Protein AF-A0A085FLG5-F1 (afdb_monomer_lite)

Radius of gyration: 28.68 Å; chains: 1; bounding box: 52×84×54 Å

Secondary structure (DSSP, 8-state):
-------SSSSGGGSSSTTS-------------------------------------------TTGGG--HHHHHHHHHHHHHHS-HHHHHHHHHHHHHHHHHHHHHTT--HHHHHHHHHHHHHHHHHHHT--

pLDDT: mean 70.66, std 22.53, range [34.88, 98.25]

Structure (mmCIF, N/CA/C/O backbone):
data_AF-A0A085FLG5-F1
#
_entry.id   AF-A0A085FLG5-F1
#
loop_
_atom_site.group_PDB
_atom_site.id
_atom_site.type_symbol
_atom_site.label_atom_id
_atom_site.label_alt_id
_atom_site.label_comp_id
_atom_site.label_asym_id
_atom_site.label_entity_id
_atom_site.label_seq_id
_atom_site.pdbx_PDB_ins_code
_atom_site.Cartn_x
_atom_site.Cartn_y
_atom_site.Cartn_z
_atom_site.occupancy
_atom_site.B_iso_or_equiv
_atom_site.auth_seq_id
_atom_site.auth_comp_id
_atom_site.auth_asym_id
_atom_site.auth_atom_id
_atom_site.pdbx_PDB_model_num
ATOM 1 N N . MET A 1 1 ? 24.036 34.279 -21.828 1.00 49.00 1 MET A N 1
ATOM 2 C CA . MET A 1 1 ? 24.300 32.876 -22.219 1.00 49.00 1 MET A CA 1
ATOM 3 C C . MET A 1 1 ? 24.014 31.973 -21.032 1.00 49.00 1 MET A C 1
ATOM 5 O O . MET A 1 1 ? 24.551 32.270 -19.976 1.00 49.00 1 MET A O 1
ATOM 9 N N . ASN A 1 2 ? 23.177 30.938 -21.204 1.00 41.34 2 ASN A N 1
ATOM 10 C CA . ASN A 1 2 ? 23.383 29.558 -20.712 1.00 41.34 2 ASN A CA 1
ATOM 11 C C . ASN A 1 2 ? 22.127 28.703 -20.984 1.00 41.34 2 ASN A C 1
ATOM 13 O O . ASN A 1 2 ? 21.374 28.349 -20.084 1.00 41.34 2 ASN A O 1
ATOM 17 N N . SER A 1 3 ? 21.912 28.374 -22.260 1.00 53.78 3 SER A N 1
ATOM 18 C CA . SER A 1 3 ? 20.824 27.516 -22.752 1.00 53.78 3 SER A CA 1
ATOM 19 C C . SER A 1 3 ? 21.281 26.053 -22.832 1.00 53.78 3 SER A C 1
ATOM 21 O O . SER A 1 3 ? 21.589 25.560 -23.914 1.00 53.78 3 SER A O 1
ATOM 23 N N . LYS A 1 4 ? 21.405 25.361 -21.693 1.00 59.84 4 LYS A N 1
ATOM 24 C CA . LYS A 1 4 ? 21.926 23.978 -21.648 1.00 59.84 4 LYS A CA 1
ATOM 25 C C . LYS A 1 4 ? 21.171 23.060 -20.676 1.00 59.84 4 LYS A C 1
ATOM 27 O O . LYS A 1 4 ? 21.812 22.392 -19.884 1.00 59.84 4 LYS A O 1
ATOM 32 N N . ILE A 1 5 ? 19.834 23.009 -20.709 1.00 62.09 5 ILE A N 1
ATOM 33 C CA . ILE A 1 5 ? 19.061 21.944 -20.017 1.00 62.09 5 ILE A CA 1
ATOM 34 C C . ILE A 1 5 ? 17.776 21.587 -20.800 1.00 62.09 5 ILE A C 1
ATOM 36 O O . ILE A 1 5 ? 16.692 21.484 -20.242 1.00 62.09 5 ILE A O 1
ATOM 40 N N . LEU A 1 6 ? 17.870 21.432 -22.124 1.00 56.66 6 LEU A N 1
ATOM 41 C CA . LEU A 1 6 ? 16.741 21.025 -22.983 1.00 56.66 6 LEU A CA 1
ATOM 42 C C . LEU A 1 6 ? 17.070 19.746 -23.765 1.00 56.66 6 LEU A C 1
ATOM 44 O O . LEU A 1 6 ? 16.974 19.723 -24.988 1.00 56.66 6 LEU A O 1
ATOM 48 N N . LEU A 1 7 ? 17.530 18.688 -23.085 1.00 57.38 7 LEU A N 1
ATOM 49 C CA . LEU A 1 7 ? 17.765 17.401 -23.756 1.00 57.38 7 LEU A CA 1
ATOM 50 C C . LEU A 1 7 ? 17.848 16.208 -22.779 1.00 57.38 7 LEU A C 1
ATOM 52 O O . LEU A 1 7 ? 18.939 15.730 -22.482 1.00 57.38 7 LEU A O 1
ATOM 56 N N . PRO A 1 8 ? 16.703 15.724 -22.255 1.00 53.06 8 PRO A N 1
ATOM 57 C CA . PRO A 1 8 ? 16.567 14.269 -22.109 1.00 53.06 8 PRO A CA 1
ATOM 58 C C . PRO A 1 8 ? 15.155 13.729 -22.426 1.00 53.06 8 PRO A C 1
ATOM 60 O O . PRO A 1 8 ? 14.829 12.610 -22.055 1.00 53.06 8 PRO A O 1
ATOM 63 N N . MET A 1 9 ? 14.301 14.494 -23.115 1.00 56.69 9 MET A N 1
ATOM 64 C CA . MET A 1 9 ? 12.899 14.119 -23.404 1.00 56.69 9 MET A CA 1
ATOM 65 C C . MET A 1 9 ? 12.661 13.621 -24.844 1.00 56.69 9 MET A C 1
ATOM 67 O O . MET A 1 9 ? 11.546 13.685 -25.345 1.00 56.69 9 ME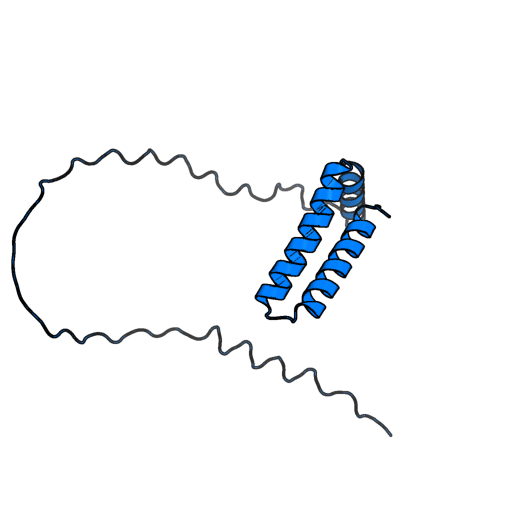T A O 1
ATOM 71 N N . ALA A 1 10 ? 13.701 13.129 -25.529 1.00 56.28 10 ALA A N 1
ATOM 72 C CA . ALA A 1 10 ? 13.593 12.619 -26.907 1.00 56.28 10 ALA A CA 1
ATOM 73 C C . ALA A 1 10 ? 14.055 11.157 -27.089 1.00 56.28 10 ALA A C 1
ATOM 75 O O . ALA A 1 10 ? 13.860 10.587 -28.157 1.00 56.28 10 ALA A O 1
ATOM 76 N N . ALA A 1 11 ? 14.650 10.525 -26.069 1.00 54.59 11 ALA A N 1
ATOM 77 C CA . ALA A 1 11 ? 15.229 9.180 -26.202 1.00 54.59 11 ALA A CA 1
ATOM 78 C C . ALA A 1 11 ? 14.291 8.032 -25.770 1.00 54.59 11 ALA A C 1
ATOM 80 O O . ALA A 1 11 ? 14.573 6.873 -26.058 1.00 54.59 11 ALA A O 1
ATOM 81 N N . LEU A 1 12 ? 13.163 8.328 -25.116 1.00 56.31 12 LEU A N 1
ATOM 82 C CA . LEU A 1 12 ? 12.217 7.309 -24.630 1.00 56.31 12 LEU A CA 1
ATOM 83 C C . LEU A 1 12 ? 11.237 6.799 -25.704 1.00 56.31 12 LEU A C 1
ATOM 85 O O . LEU A 1 12 ? 10.562 5.797 -25.493 1.00 56.31 12 LEU A O 1
ATOM 89 N N . SER A 1 13 ? 11.179 7.434 -26.876 1.00 57.44 13 SER A N 1
ATOM 90 C CA . SER A 1 13 ? 10.184 7.130 -27.916 1.00 57.44 13 SER A CA 1
ATOM 91 C C . SER A 1 13 ? 10.528 5.926 -28.805 1.00 57.44 13 SER A C 1
ATOM 93 O O . SER A 1 13 ? 9.659 5.458 -29.534 1.00 57.44 13 SER A O 1
ATOM 95 N N . MET A 1 14 ? 11.764 5.408 -28.773 1.00 54.97 14 MET A N 1
ATOM 96 C CA . MET A 1 14 ? 12.187 4.314 -29.669 1.00 54.97 14 MET A CA 1
ATOM 97 C C . MET A 1 14 ? 12.114 2.905 -29.061 1.00 54.97 14 MET A C 1
ATOM 99 O O . MET A 1 14 ? 12.213 1.933 -29.804 1.00 54.97 1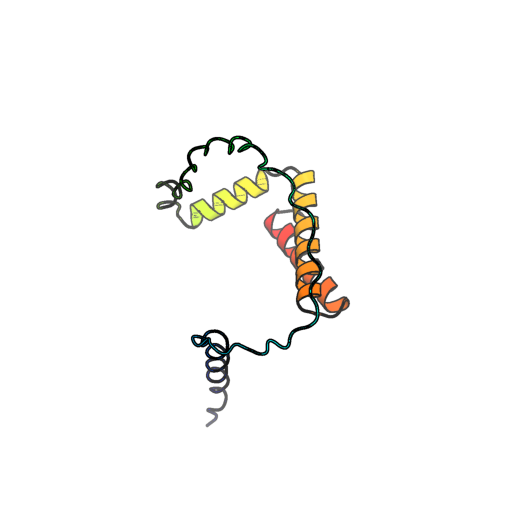4 MET A O 1
ATOM 103 N N . PHE A 1 15 ? 11.880 2.754 -27.753 1.00 57.78 15 PHE A N 1
ATOM 104 C CA . PHE A 1 15 ? 11.786 1.424 -27.125 1.00 57.78 15 PHE A CA 1
ATOM 105 C C . PHE A 1 15 ? 10.384 0.791 -27.190 1.00 57.78 15 PHE A C 1
ATOM 107 O O . PHE A 1 15 ? 10.246 -0.408 -26.966 1.00 57.78 15 PHE A O 1
ATOM 114 N N . ALA A 1 16 ? 9.350 1.560 -27.550 1.00 57.88 16 ALA A N 1
ATOM 115 C CA . ALA A 1 16 ? 7.967 1.076 -27.597 1.00 57.88 16 ALA A CA 1
ATOM 116 C C . ALA A 1 16 ? 7.577 0.366 -28.915 1.00 57.88 16 ALA A C 1
ATOM 118 O O . ALA A 1 16 ? 6.565 -0.328 -28.942 1.00 57.88 16 ALA A O 1
ATOM 119 N N . LEU A 1 17 ? 8.353 0.492 -30.004 1.00 56.06 17 LEU A N 1
ATOM 120 C CA . LEU A 1 17 ? 7.987 -0.090 -31.312 1.00 56.06 17 LEU A CA 1
ATOM 121 C C . LEU A 1 17 ? 8.484 -1.530 -31.549 1.00 56.06 17 LEU A C 1
ATOM 123 O O . LEU A 1 17 ? 7.929 -2.224 -32.398 1.00 56.06 17 LEU A O 1
ATOM 127 N N . ALA A 1 18 ? 9.493 -2.003 -30.809 1.00 55.12 18 ALA A N 1
ATOM 128 C CA . ALA A 1 18 ? 10.081 -3.333 -31.021 1.00 55.12 18 ALA A CA 1
ATOM 129 C C . ALA A 1 18 ? 9.301 -4.485 -30.351 1.00 55.12 18 ALA A C 1
ATOM 131 O O . ALA A 1 18 ? 9.564 -5.644 -30.645 1.00 55.12 18 ALA A O 1
ATOM 132 N N . ALA A 1 19 ? 8.328 -4.184 -29.481 1.00 52.06 19 ALA A N 1
ATOM 133 C CA . ALA A 1 19 ? 7.534 -5.188 -28.761 1.00 52.06 19 ALA A CA 1
ATOM 134 C C . ALA A 1 19 ? 6.119 -5.413 -29.337 1.00 52.06 19 ALA A C 1
ATOM 136 O O . ALA A 1 19 ? 5.344 -6.175 -28.767 1.00 52.06 19 ALA A O 1
ATOM 137 N N . CYS A 1 20 ? 5.753 -4.760 -30.449 1.00 58.16 20 CYS A N 1
ATOM 138 C CA . CYS A 1 20 ? 4.425 -4.896 -31.076 1.00 58.16 20 CYS A CA 1
ATOM 139 C C . CYS A 1 20 ? 4.462 -5.079 -32.605 1.00 58.16 20 CYS A C 1
ATOM 141 O O . CYS A 1 20 ? 3.450 -4.865 -33.266 1.00 58.16 20 CYS A O 1
ATOM 143 N N . SER A 1 21 ? 5.598 -5.488 -33.179 1.00 46.38 21 SER A N 1
ATOM 144 C CA . SER A 1 21 ? 5.689 -5.843 -34.604 1.00 46.38 21 SER A CA 1
ATOM 145 C C . SER A 1 21 ? 6.122 -7.298 -34.773 1.00 46.38 21 SER A C 1
ATOM 147 O O . SER A 1 21 ? 7.274 -7.562 -35.094 1.00 46.38 21 SER A O 1
ATOM 149 N N . ASP A 1 22 ? 5.192 -8.234 -34.576 1.00 51.62 22 ASP A N 1
ATOM 150 C CA . ASP A 1 22 ? 5.305 -9.576 -35.158 1.00 51.62 22 ASP A CA 1
ATOM 151 C C . ASP A 1 22 ? 3.999 -9.940 -35.873 1.00 51.62 22 ASP A C 1
ATOM 153 O O . ASP A 1 22 ? 2.970 -10.187 -35.236 1.00 51.62 22 ASP A O 1
ATOM 157 N N . PRO A 1 23 ? 4.012 -9.892 -37.212 1.00 51.84 23 PRO A N 1
ATOM 158 C CA . PRO A 1 23 ? 3.113 -10.729 -37.979 1.00 51.84 23 PRO A CA 1
ATOM 159 C C . PRO A 1 23 ? 3.877 -11.454 -39.096 1.00 51.84 23 PRO A C 1
ATOM 161 O O . PRO A 1 23 ? 3.837 -10.998 -40.235 1.00 51.84 23 PRO A O 1
ATOM 164 N N . GLN A 1 24 ? 4.545 -12.589 -38.816 1.00 46.62 24 GLN A N 1
ATOM 165 C CA . GLN A 1 24 ? 4.787 -13.613 -39.856 1.00 46.62 24 GLN A CA 1
ATOM 166 C C . GLN A 1 24 ? 5.201 -15.005 -39.319 1.00 46.62 24 GLN A C 1
ATOM 168 O O . GLN A 1 24 ? 6.359 -15.269 -39.022 1.00 46.62 24 GLN A O 1
ATOM 173 N N . THR A 1 25 ? 4.260 -15.951 -39.311 1.00 49.72 25 THR A N 1
ATOM 174 C CA . THR A 1 25 ? 4.501 -17.416 -39.388 1.00 49.72 25 THR A CA 1
ATOM 175 C C . THR A 1 25 ? 4.389 -17.806 -40.880 1.00 49.72 25 THR A C 1
ATOM 177 O O . THR A 1 25 ? 3.487 -17.235 -41.501 1.00 49.72 25 THR A O 1
ATOM 180 N N . PRO A 1 26 ? 5.216 -18.690 -41.519 1.00 48.06 26 PRO A N 1
ATOM 181 C CA . PRO A 1 26 ? 5.479 -20.086 -41.103 1.00 48.06 26 PRO A CA 1
ATOM 182 C C . PRO A 1 26 ? 6.859 -20.717 -41.456 1.00 48.06 26 PRO A C 1
ATOM 184 O O . PRO A 1 26 ? 7.471 -20.394 -42.469 1.00 48.06 26 PRO A O 1
ATOM 187 N N . ALA A 1 27 ? 7.268 -21.754 -40.709 1.00 34.88 27 ALA A N 1
ATOM 188 C CA . ALA A 1 27 ? 8.034 -22.892 -41.248 1.00 34.88 27 ALA A CA 1
ATOM 189 C C . ALA A 1 27 ? 7.938 -24.127 -40.325 1.00 34.88 27 ALA A C 1
ATOM 191 O O . ALA A 1 27 ? 8.553 -24.189 -39.266 1.00 34.88 27 ALA A O 1
ATOM 192 N N . ALA A 1 28 ? 7.183 -25.131 -40.764 1.00 44.94 28 ALA A N 1
ATOM 193 C CA . ALA A 1 28 ? 7.403 -26.549 -40.455 1.00 44.94 28 ALA A CA 1
ATOM 194 C C . ALA A 1 28 ? 7.833 -27.222 -41.784 1.00 44.94 28 ALA A C 1
ATOM 196 O O . ALA A 1 28 ? 7.502 -26.644 -42.825 1.00 44.94 28 ALA A O 1
ATOM 197 N N . PRO A 1 29 ? 8.502 -28.400 -41.836 1.00 44.69 29 PRO A N 1
ATOM 198 C CA . PRO A 1 29 ? 8.622 -29.426 -40.793 1.00 44.69 29 PRO A CA 1
ATOM 199 C C . PRO A 1 29 ? 10.041 -30.031 -40.622 1.00 44.69 29 PRO A C 1
ATOM 201 O O . PRO A 1 29 ? 10.880 -29.988 -41.516 1.00 44.69 29 PRO A O 1
ATOM 204 N N . ALA A 1 30 ? 10.273 -30.727 -39.509 1.00 38.94 30 ALA A N 1
ATOM 205 C CA . ALA A 1 30 ? 11.226 -31.836 -39.465 1.00 38.94 30 ALA A CA 1
ATOM 206 C C . ALA A 1 30 ? 10.545 -33.010 -38.757 1.00 38.94 30 ALA A C 1
ATOM 208 O O . ALA A 1 30 ? 10.568 -33.128 -37.536 1.00 38.94 30 ALA A O 1
ATOM 209 N N . ALA A 1 31 ? 9.870 -33.838 -39.552 1.00 40.69 31 ALA A N 1
ATOM 210 C CA . ALA A 1 31 ? 9.458 -35.169 -39.152 1.00 40.69 31 ALA A CA 1
ATOM 211 C C . ALA A 1 31 ? 10.539 -36.146 -39.631 1.00 40.69 31 ALA A C 1
ATOM 213 O O . ALA A 1 31 ? 10.699 -36.330 -40.836 1.00 40.69 31 ALA A O 1
ATOM 214 N N . THR A 1 32 ? 11.240 -36.781 -38.692 1.00 38.06 32 THR A N 1
ATOM 215 C CA . THR A 1 32 ? 11.825 -38.105 -38.911 1.00 38.06 32 THR A CA 1
ATOM 216 C C . THR A 1 32 ? 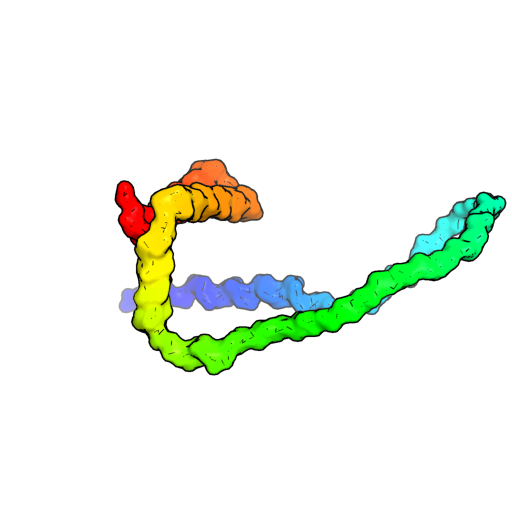11.189 -39.052 -37.906 1.00 38.06 32 THR A C 1
ATOM 218 O O . THR A 1 32 ? 11.203 -38.835 -36.699 1.00 38.06 32 THR A O 1
ATOM 221 N N . THR A 1 33 ? 10.569 -40.064 -38.488 1.00 40.44 33 THR A N 1
ATOM 222 C CA . THR A 1 33 ? 9.910 -41.243 -37.942 1.00 40.44 33 THR A CA 1
ATOM 223 C C . THR A 1 33 ? 10.777 -42.071 -36.997 1.00 40.44 33 THR A C 1
ATOM 225 O O . THR A 1 33 ? 11.871 -42.466 -37.387 1.00 40.44 33 THR A O 1
ATOM 228 N N . GLU A 1 34 ? 10.204 -42.500 -35.870 1.00 40.06 34 GLU A N 1
ATOM 229 C CA . GLU A 1 34 ? 10.434 -43.845 -35.338 1.00 40.06 34 GLU A CA 1
ATOM 230 C C . GLU A 1 34 ? 9.114 -44.481 -34.872 1.00 40.06 34 GLU A C 1
ATOM 232 O O . GLU A 1 34 ? 8.415 -43.979 -33.998 1.00 40.06 34 GLU A O 1
ATOM 237 N N . THR A 1 35 ? 8.831 -45.618 -35.507 1.00 38.94 35 THR A N 1
ATOM 238 C CA . THR A 1 35 ? 8.350 -46.855 -34.883 1.00 38.94 35 THR A CA 1
ATOM 239 C C . THR A 1 35 ? 6.896 -46.927 -34.398 1.00 38.94 35 THR A C 1
ATOM 241 O O . THR A 1 35 ? 6.506 -46.553 -33.299 1.00 38.94 35 THR A O 1
ATOM 244 N N . THR A 1 36 ? 6.117 -47.571 -35.266 1.00 43.69 36 THR A N 1
ATOM 245 C CA . THR A 1 36 ? 4.864 -48.297 -35.040 1.00 43.69 36 THR A CA 1
ATOM 246 C C . THR A 1 36 ? 4.856 -49.211 -33.811 1.00 43.69 36 THR A C 1
ATOM 248 O O . THR A 1 36 ? 5.707 -50.091 -33.699 1.00 43.69 36 THR A O 1
ATOM 251 N N . ALA A 1 37 ? 3.770 -49.149 -33.037 1.00 42.03 37 ALA A N 1
ATOM 252 C CA . ALA A 1 37 ? 3.034 -50.333 -32.583 1.00 42.03 37 ALA A CA 1
ATOM 253 C C . ALA A 1 37 ? 1.564 -49.950 -32.288 1.00 42.03 37 ALA A C 1
ATOM 255 O O . ALA A 1 37 ? 1.328 -49.039 -31.494 1.00 42.03 37 ALA A O 1
ATOM 256 N N . PRO A 1 38 ? 0.567 -50.592 -32.927 1.00 48.22 38 PRO A N 1
ATOM 257 C CA . PRO A 1 38 ? -0.846 -50.329 -32.688 1.00 48.22 38 PRO A CA 1
ATOM 258 C C . PRO A 1 38 ? -1.389 -51.262 -31.600 1.00 48.22 38 PRO A C 1
ATOM 260 O O . PRO A 1 38 ? -1.088 -52.451 -31.617 1.00 48.22 38 PRO A O 1
ATOM 263 N N . ALA A 1 39 ? -2.227 -50.737 -30.705 1.00 40.69 39 ALA A N 1
ATOM 264 C CA . ALA A 1 39 ? -3.445 -51.389 -30.206 1.00 40.69 39 ALA A CA 1
ATOM 265 C C . ALA A 1 39 ? -3.959 -50.663 -28.960 1.00 40.69 39 ALA A C 1
ATOM 267 O O . ALA A 1 39 ? -3.347 -50.722 -27.900 1.00 40.69 39 ALA A O 1
ATOM 268 N N . ALA A 1 40 ? -5.114 -50.021 -29.092 1.00 43.75 40 ALA A N 1
ATOM 269 C CA . ALA A 1 40 ? -6.317 -50.356 -28.333 1.00 43.75 40 ALA A CA 1
ATOM 270 C C . ALA A 1 40 ? -7.314 -49.218 -28.537 1.00 43.75 40 ALA A C 1
ATOM 272 O O . ALA A 1 40 ? -7.130 -48.104 -28.060 1.00 43.75 40 ALA A O 1
ATOM 273 N N . THR A 1 41 ? -8.370 -49.520 -29.278 1.00 44.12 41 THR A N 1
ATOM 274 C CA . THR A 1 41 ? -9.598 -48.739 -29.333 1.00 44.12 41 THR A CA 1
ATOM 275 C C . THR A 1 41 ? -10.345 -48.925 -28.010 1.00 44.12 41 THR A C 1
ATOM 277 O O . THR A 1 41 ? -10.798 -50.040 -27.749 1.00 44.12 41 THR A O 1
ATOM 280 N N . PRO A 1 42 ? -10.541 -47.891 -27.178 1.00 48.84 42 PRO A N 1
ATOM 281 C CA . PRO A 1 42 ? -11.709 -47.839 -26.324 1.00 48.84 42 PRO A CA 1
ATOM 282 C C . PRO A 1 42 ? -12.892 -47.291 -27.130 1.00 48.84 42 PRO A C 1
ATOM 284 O O . PRO A 1 42 ? -12.761 -46.391 -27.961 1.00 48.84 42 PRO A O 1
ATOM 287 N N . ALA A 1 43 ? -14.033 -47.929 -26.904 1.00 44.09 43 ALA A N 1
ATOM 288 C CA . ALA A 1 43 ? -1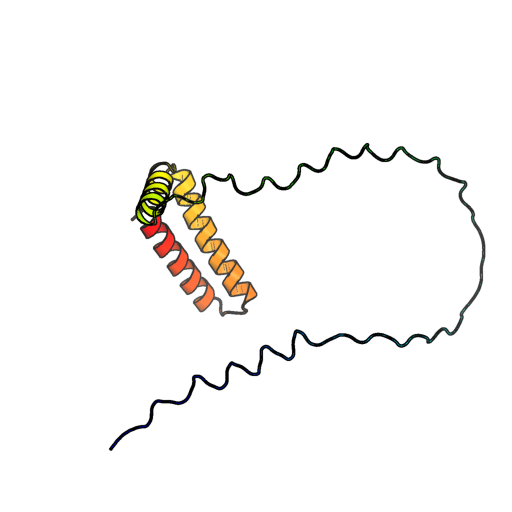5.318 -47.707 -27.539 1.00 44.09 43 ALA A CA 1
ATOM 289 C C . ALA A 1 43 ? -15.816 -46.246 -27.445 1.00 44.09 43 ALA A C 1
ATOM 291 O O . ALA A 1 43 ? -15.356 -45.494 -26.583 1.00 44.09 43 ALA A O 1
ATOM 292 N N . PRO A 1 44 ? -16.784 -45.850 -28.297 1.00 45.69 44 PRO A N 1
ATOM 293 C CA . PRO A 1 44 ? -17.415 -44.537 -28.241 1.00 45.69 44 PRO A CA 1
ATOM 294 C C . PRO A 1 44 ? -18.030 -44.309 -26.858 1.00 45.69 44 PRO A C 1
ATOM 296 O O . PRO A 1 44 ? -18.997 -44.971 -26.486 1.00 45.69 44 PRO A O 1
ATOM 299 N N . ALA A 1 45 ? -17.460 -43.385 -26.090 1.00 45.12 45 ALA A N 1
ATOM 300 C CA . ALA A 1 45 ? -18.130 -42.849 -24.920 1.00 45.12 45 ALA A CA 1
ATOM 301 C C . ALA A 1 45 ? -19.301 -41.988 -25.412 1.00 45.12 45 ALA A C 1
ATOM 303 O O . ALA A 1 45 ? -19.116 -41.078 -26.223 1.00 45.12 45 ALA A O 1
ATOM 304 N N . GLU A 1 46 ? -20.502 -42.331 -24.948 1.00 50.06 46 GLU A N 1
ATOM 305 C CA . GLU A 1 46 ? -21.725 -41.544 -25.084 1.00 50.06 46 GLU A CA 1
ATOM 306 C C . GLU A 1 46 ? -21.468 -40.047 -24.845 1.00 50.06 46 GLU A C 1
ATOM 308 O O . GLU A 1 46 ? -20.686 -39.695 -23.953 1.00 50.06 46 GLU A O 1
ATOM 313 N N . PRO A 1 47 ? -22.136 -39.144 -25.586 1.00 45.28 47 PRO A N 1
ATOM 314 C CA . PRO A 1 47 ? -22.092 -37.722 -25.291 1.00 45.28 47 PRO A CA 1
ATOM 315 C C . PRO A 1 47 ? -22.697 -37.486 -23.903 1.00 45.28 47 PRO A C 1
ATOM 317 O O . PRO A 1 47 ? -23.915 -37.432 -23.736 1.00 45.28 47 PRO A O 1
ATOM 320 N N . ALA A 1 48 ? -21.842 -37.339 -22.893 1.00 46.34 48 ALA A N 1
ATOM 321 C CA . ALA A 1 48 ? -22.237 -36.727 -21.639 1.00 46.34 48 ALA A CA 1
ATOM 322 C C . ALA A 1 48 ? -22.718 -35.312 -21.975 1.00 46.34 48 ALA A C 1
ATOM 324 O O . ALA A 1 48 ? -21.968 -34.501 -22.523 1.00 46.34 48 ALA A O 1
ATOM 325 N N . ALA A 1 49 ? -24.004 -35.078 -21.724 1.00 47.69 49 ALA A N 1
ATOM 326 C CA . ALA A 1 49 ? -24.704 -33.840 -22.005 1.00 47.69 49 ALA A CA 1
ATOM 327 C C . ALA A 1 49 ? -23.857 -32.629 -21.593 1.00 47.69 49 ALA A C 1
ATOM 329 O O . ALA A 1 49 ? -23.505 -32.466 -20.423 1.00 47.69 49 ALA A O 1
ATOM 330 N N . ALA A 1 50 ? -23.539 -31.781 -22.573 1.00 48.53 50 ALA A N 1
ATOM 331 C CA . ALA A 1 50 ? -22.982 -30.469 -22.311 1.00 48.53 50 ALA A CA 1
ATOM 332 C C . ALA A 1 50 ? -23.930 -29.736 -21.344 1.00 48.53 50 ALA A C 1
ATOM 334 O O . ALA A 1 50 ? -25.141 -29.710 -21.603 1.00 48.53 50 ALA A O 1
ATOM 335 N N . PRO A 1 51 ? -23.433 -29.163 -20.234 1.00 49.38 51 PRO A N 1
ATOM 336 C CA . PRO A 1 51 ? -24.259 -28.316 -19.395 1.00 49.38 51 PRO A CA 1
ATOM 337 C C . PRO A 1 51 ? -24.824 -27.204 -20.274 1.00 49.38 51 PRO A C 1
ATOM 339 O O . PRO A 1 51 ? -24.090 -26.543 -21.013 1.00 49.38 51 PRO A O 1
ATOM 342 N N . ALA A 1 52 ? -26.150 -27.073 -20.235 1.00 45.56 52 ALA A N 1
ATOM 343 C CA . ALA A 1 52 ? -26.893 -26.049 -20.940 1.00 45.56 52 ALA A CA 1
ATOM 344 C C . ALA A 1 52 ? -26.188 -24.704 -20.750 1.00 45.56 52 ALA A C 1
ATOM 346 O O . ALA A 1 52 ? -25.925 -24.298 -19.618 1.00 45.56 52 ALA A O 1
ATOM 347 N N . ALA A 1 53 ? -25.870 -24.047 -21.866 1.00 44.94 53 ALA A N 1
ATOM 348 C CA . ALA A 1 53 ? -25.379 -22.686 -21.868 1.00 44.94 53 ALA A CA 1
ATOM 349 C C . ALA A 1 53 ? -26.392 -21.823 -21.108 1.00 44.94 53 ALA A C 1
ATOM 351 O O . ALA A 1 53 ? -27.463 -21.489 -21.616 1.00 44.94 53 ALA A O 1
ATOM 352 N N . THR A 1 54 ? -26.061 -21.489 -19.863 1.00 46.34 54 THR A N 1
ATOM 353 C CA . THR A 1 54 ? -26.625 -20.330 -19.192 1.00 46.34 54 THR A CA 1
ATOM 354 C C . THR A 1 54 ? -26.436 -19.149 -20.140 1.00 46.34 54 THR A C 1
ATOM 356 O O . THR A 1 54 ? -25.346 -19.003 -20.706 1.00 46.34 54 THR A O 1
ATOM 359 N N . PRO A 1 55 ? -27.467 -18.318 -20.375 1.00 48.59 55 PRO A N 1
ATOM 360 C CA . PRO A 1 55 ? -27.291 -17.121 -21.175 1.00 48.59 55 PRO A CA 1
ATOM 361 C C . PRO A 1 55 ? -26.144 -16.340 -20.550 1.00 48.59 55 PRO A C 1
ATOM 363 O O . PRO A 1 55 ? -26.187 -16.035 -19.355 1.00 48.59 55 PRO A O 1
ATOM 366 N N . ALA A 1 56 ? -25.108 -16.076 -21.344 1.00 44.56 56 ALA A N 1
ATOM 367 C CA . ALA A 1 56 ? -24.070 -15.137 -20.983 1.00 44.56 56 ALA A CA 1
ATOM 368 C C . ALA A 1 56 ? -24.786 -13.857 -20.552 1.00 44.56 56 ALA A C 1
ATOM 370 O O . ALA A 1 56 ? -25.414 -13.185 -21.374 1.00 44.56 56 ALA A O 1
ATOM 371 N N . ALA A 1 57 ? -24.760 -13.567 -19.250 1.00 51.88 57 ALA A N 1
ATOM 372 C CA . ALA A 1 57 ? -25.103 -12.252 -18.765 1.00 51.88 57 ALA A CA 1
ATOM 373 C C . ALA A 1 57 ? -24.169 -11.314 -19.522 1.00 51.88 57 ALA A C 1
ATOM 375 O O . ALA A 1 57 ? -22.951 -11.356 -19.336 1.00 51.88 57 ALA A O 1
ATOM 376 N N . ALA A 1 58 ? -24.743 -10.557 -20.460 1.00 52.47 58 ALA A N 1
ATOM 377 C CA . ALA A 1 58 ? -24.050 -9.471 -21.115 1.00 52.47 58 ALA A CA 1
ATOM 378 C C . ALA A 1 58 ? -23.318 -8.683 -20.019 1.00 52.47 58 ALA A C 1
ATOM 380 O O . ALA A 1 58 ? -23.918 -8.469 -18.957 1.00 52.47 58 ALA A O 1
ATOM 381 N N . PRO A 1 59 ? -22.045 -8.296 -20.220 1.00 50.44 59 PRO A N 1
ATOM 382 C CA . PRO A 1 59 ? -21.374 -7.434 -19.265 1.00 50.44 59 PRO A CA 1
ATOM 383 C C . PRO A 1 59 ? -22.310 -6.257 -19.034 1.00 50.44 59 PRO A C 1
ATOM 385 O O . PRO A 1 59 ? -22.713 -5.596 -19.995 1.00 50.44 59 PRO A O 1
ATOM 388 N N . ALA A 1 60 ? -22.746 -6.083 -17.785 1.00 53.88 60 ALA A N 1
ATOM 389 C CA . ALA A 1 60 ? -23.549 -4.946 -17.398 1.00 53.88 60 ALA A CA 1
ATOM 390 C C . ALA A 1 60 ? -22.801 -3.719 -17.914 1.00 53.88 60 ALA A C 1
ATOM 392 O O . ALA A 1 60 ? -21.700 -3.417 -17.450 1.00 53.88 60 ALA A O 1
ATOM 393 N N . ALA A 1 61 ? -23.356 -3.079 -18.946 1.00 54.44 61 ALA A N 1
ATOM 394 C CA . ALA A 1 61 ? -22.879 -1.787 -19.390 1.00 54.44 61 ALA A CA 1
ATOM 395 C C . ALA A 1 61 ? -22.762 -0.919 -18.129 1.00 54.44 61 ALA A C 1
ATOM 397 O O . ALA A 1 61 ? -23.663 -1.004 -17.282 1.00 54.44 61 ALA A O 1
ATOM 398 N N . PRO A 1 62 ? -21.675 -0.143 -17.949 1.00 51.62 62 PRO A N 1
ATOM 399 C CA . PRO A 1 62 ? -21.584 0.754 -16.810 1.00 51.62 62 PRO A CA 1
ATOM 400 C C . PRO A 1 62 ? -22.886 1.542 -16.769 1.00 51.62 62 PRO A C 1
ATOM 402 O O . PRO A 1 62 ? -23.291 2.120 -17.782 1.00 51.62 62 PRO A O 1
ATOM 405 N N . ALA A 1 63 ? -23.589 1.440 -15.638 1.00 53.03 63 ALA A N 1
ATOM 406 C CA . ALA A 1 63 ? -24.889 2.051 -15.453 1.00 53.03 63 ALA A CA 1
ATOM 407 C C . ALA A 1 63 ? -24.825 3.476 -16.008 1.00 53.03 63 ALA A C 1
ATOM 409 O O . ALA A 1 63 ? -23.937 4.249 -15.638 1.00 53.03 63 ALA A O 1
ATOM 410 N N . ALA A 1 64 ? -25.752 3.813 -16.903 1.00 49.81 64 ALA A N 1
ATOM 411 C CA . ALA A 1 64 ? -25.847 5.102 -17.585 1.00 49.81 64 ALA A CA 1
ATOM 412 C C . ALA A 1 64 ? -26.141 6.293 -16.633 1.00 49.81 64 ALA A C 1
ATOM 414 O O . ALA A 1 64 ? -26.703 7.298 -17.051 1.00 49.81 64 ALA A O 1
ATOM 415 N N . GLY A 1 65 ? -25.770 6.182 -15.352 1.00 48.31 65 GLY A N 1
ATOM 416 C CA . GLY A 1 65 ? -25.709 7.241 -14.347 1.00 48.31 65 GLY A CA 1
ATOM 417 C C . GLY A 1 65 ? -24.283 7.609 -13.909 1.00 48.31 65 GLY A C 1
ATOM 418 O O . GLY A 1 65 ? -24.122 8.550 -13.142 1.00 48.31 65 GLY A O 1
ATOM 419 N N . ALA A 1 66 ? -23.233 6.936 -14.401 1.00 53.22 66 ALA A N 1
ATOM 420 C CA . ALA A 1 66 ? -21.844 7.322 -14.102 1.00 53.22 66 ALA A CA 1
ATOM 421 C C . ALA A 1 66 ? -21.415 8.646 -14.777 1.00 53.22 66 ALA A C 1
ATOM 423 O O . ALA A 1 66 ? -20.366 9.197 -14.457 1.00 53.22 66 ALA A O 1
ATOM 424 N N . ALA A 1 67 ? -22.223 9.172 -15.702 1.00 56.12 67 ALA A N 1
ATOM 425 C CA . ALA A 1 67 ? -21.883 10.328 -16.528 1.00 56.12 67 ALA A CA 1
ATOM 426 C C . ALA A 1 67 ? -22.124 11.704 -15.868 1.00 56.12 67 ALA A C 1
ATOM 428 O O . ALA A 1 67 ? -21.925 12.718 -16.532 1.00 56.12 67 ALA A O 1
ATOM 429 N N . THR A 1 68 ? -22.543 11.784 -14.596 1.00 60.91 68 THR A N 1
ATOM 430 C CA . THR A 1 68 ? -22.847 13.085 -13.957 1.00 60.91 68 THR A CA 1
ATOM 431 C C . THR A 1 68 ? -22.344 13.248 -12.522 1.00 60.91 68 THR A C 1
ATOM 433 O O . THR A 1 68 ? -22.824 14.140 -11.828 1.00 60.91 68 THR A O 1
ATOM 436 N N . MET A 1 69 ? -21.400 12.432 -12.037 1.00 71.25 69 MET A N 1
ATOM 437 C CA . MET A 1 69 ? -20.715 12.784 -10.786 1.00 71.25 69 MET A CA 1
ATOM 438 C C . MET A 1 69 ? -19.686 13.873 -11.071 1.00 71.25 69 MET A C 1
ATOM 440 O O . MET A 1 69 ? -18.774 13.684 -11.877 1.00 71.25 69 MET A O 1
ATOM 444 N N . THR A 1 70 ? -19.825 15.019 -10.406 1.00 87.75 70 THR A N 1
ATOM 445 C CA . THR A 1 70 ? -18.762 16.025 -10.416 1.00 87.75 70 THR A CA 1
ATOM 446 C C . THR A 1 70 ? -17.528 15.475 -9.689 1.00 87.75 70 THR A C 1
ATOM 448 O O . THR A 1 70 ? -17.664 14.619 -8.807 1.00 87.75 70 THR A O 1
ATOM 451 N N . PRO A 1 71 ? -16.312 15.961 -10.000 1.00 85.62 71 PRO A N 1
ATOM 452 C CA . PRO A 1 71 ? -15.108 15.583 -9.259 1.00 85.62 71 PRO A CA 1
ATOM 453 C C . PRO A 1 71 ? -15.254 15.781 -7.740 1.00 85.62 71 PRO A C 1
ATOM 455 O O . PRO A 1 71 ? -14.770 14.967 -6.958 1.00 85.62 71 PRO A O 1
ATOM 458 N N . GLU A 1 72 ? -15.983 16.816 -7.315 1.00 86.75 72 GLU A N 1
ATOM 459 C CA . GLU A 1 72 ? -16.286 17.081 -5.903 1.00 86.75 72 GLU A CA 1
ATOM 460 C C . GLU A 1 72 ? -17.190 16.007 -5.281 1.00 86.75 72 GLU A C 1
ATOM 462 O O . GLU A 1 72 ? -16.912 15.545 -4.174 1.00 86.75 72 GLU A O 1
ATOM 467 N N . GLN A 1 73 ? -18.228 15.551 -5.990 1.00 88.19 73 GLN A N 1
ATOM 468 C CA . GLN A 1 73 ? -19.082 14.453 -5.522 1.00 88.19 73 GLN A CA 1
ATOM 469 C C . GLN A 1 73 ? -18.333 13.123 -5.460 1.00 88.19 73 GLN A C 1
ATOM 471 O O . GLN A 1 73 ? -18.542 12.357 -4.522 1.00 88.19 73 GLN A O 1
ATOM 476 N N . ALA A 1 74 ? -17.439 12.858 -6.415 1.00 84.81 74 ALA A N 1
ATOM 477 C CA . ALA A 1 74 ? -16.590 11.673 -6.373 1.00 84.81 74 ALA A CA 1
ATOM 478 C C . ALA A 1 74 ? -15.681 11.694 -5.131 1.00 84.81 74 ALA A C 1
ATOM 480 O O . ALA A 1 74 ? -15.602 10.706 -4.404 1.00 84.81 74 ALA A O 1
ATOM 481 N N . MET A 1 75 ? -15.066 12.840 -4.824 1.00 84.62 75 MET A N 1
ATOM 482 C CA . MET A 1 75 ? -14.233 12.999 -3.626 1.00 84.62 75 MET A CA 1
ATOM 483 C C . MET A 1 75 ? -15.038 12.878 -2.324 1.00 84.62 75 MET A C 1
ATOM 485 O O . MET A 1 75 ? -14.573 12.237 -1.382 1.00 84.62 75 MET A O 1
ATOM 489 N N . GLN A 1 76 ? -16.251 13.437 -2.261 1.00 87.81 76 GLN A N 1
ATOM 490 C CA . GLN A 1 76 ? -17.147 13.248 -1.113 1.00 87.81 76 GLN A CA 1
ATOM 491 C C . GLN A 1 76 ? -17.568 11.787 -0.942 1.00 87.81 76 GLN A C 1
ATOM 493 O O . GLN A 1 76 ? -17.605 11.300 0.184 1.00 87.81 76 GLN A O 1
ATOM 498 N N . ALA A 1 77 ? -17.850 11.073 -2.034 1.00 87.06 77 ALA A N 1
ATOM 499 C CA . ALA A 1 77 ? -18.202 9.658 -1.985 1.00 87.06 77 ALA A CA 1
ATOM 500 C C . ALA A 1 77 ? -17.035 8.805 -1.468 1.00 87.06 77 ALA A C 1
ATOM 502 O O . ALA A 1 77 ? -17.243 7.944 -0.618 1.00 87.06 77 ALA A O 1
ATOM 503 N N . VAL A 1 78 ? -15.804 9.092 -1.903 1.00 85.12 78 VAL A N 1
ATOM 504 C CA . VAL A 1 78 ? -14.598 8.414 -1.401 1.00 85.12 78 VAL A CA 1
ATOM 505 C C . VAL A 1 78 ? -14.386 8.695 0.090 1.00 85.12 78 VAL A C 1
ATOM 507 O O . VAL A 1 78 ? -14.124 7.766 0.851 1.00 85.12 78 VAL A O 1
ATOM 510 N N . GLN A 1 79 ? -14.562 9.943 0.538 1.00 83.69 79 GLN A N 1
ATOM 511 C CA . GLN A 1 79 ? -14.475 10.284 1.964 1.00 83.69 79 GLN A CA 1
ATOM 512 C C . GLN A 1 79 ? -15.570 9.600 2.792 1.00 83.69 79 GLN A C 1
ATOM 514 O O . GLN A 1 79 ? -15.286 9.075 3.865 1.00 83.69 79 GLN A O 1
ATOM 519 N N . ALA A 1 80 ? -16.809 9.567 2.297 1.00 86.94 80 ALA A N 1
ATOM 520 C CA . ALA A 1 80 ? -17.917 8.892 2.965 1.00 86.94 80 ALA A CA 1
ATOM 521 C C . ALA A 1 80 ? -17.686 7.378 3.049 1.00 86.94 80 ALA A C 1
ATOM 523 O O . ALA A 1 80 ? -17.926 6.776 4.094 1.00 86.94 80 ALA A O 1
ATOM 524 N N . GLN A 1 81 ? -17.159 6.773 1.984 1.00 85.00 81 GLN A N 1
ATOM 525 C CA . GLN A 1 81 ? -16.792 5.364 1.969 1.00 85.00 81 GLN A CA 1
ATOM 526 C C . GLN A 1 81 ? -15.691 5.081 2.997 1.00 85.00 81 GLN A C 1
ATOM 528 O O . GLN A 1 81 ? -15.863 4.188 3.824 1.00 85.00 81 GLN A O 1
ATOM 533 N N . ALA A 1 82 ? -14.624 5.883 3.024 1.00 83.44 82 ALA A N 1
ATOM 534 C CA . ALA A 1 82 ? -13.551 5.763 4.012 1.00 83.44 82 ALA A CA 1
ATOM 535 C C . ALA A 1 82 ? -14.051 5.956 5.458 1.00 83.44 82 ALA A C 1
ATOM 537 O O . ALA A 1 82 ? -13.621 5.241 6.364 1.00 83.44 82 ALA A O 1
ATOM 538 N N . ALA A 1 83 ? -14.998 6.873 5.681 1.00 84.25 83 ALA A N 1
ATOM 539 C CA . ALA A 1 83 ? -15.624 7.095 6.984 1.00 84.25 83 ALA A CA 1
ATOM 540 C C . ALA A 1 83 ? -16.551 5.942 7.408 1.00 84.25 83 ALA A C 1
ATOM 542 O O . ALA A 1 83 ? -16.681 5.676 8.599 1.00 84.25 83 ALA A O 1
ATOM 543 N N . SER A 1 84 ? -17.174 5.256 6.446 1.00 87.75 84 SER A N 1
ATOM 544 C CA . SER A 1 84 ? -18.056 4.109 6.695 1.00 87.75 84 SER A CA 1
ATOM 545 C C . SER A 1 84 ? -17.323 2.783 6.924 1.00 87.75 84 SER A C 1
ATOM 547 O O . SER A 1 84 ? -17.957 1.814 7.337 1.00 87.75 84 SER A O 1
ATOM 549 N N . MET A 1 85 ? -16.009 2.719 6.672 1.00 91.44 85 MET A N 1
ATOM 550 C CA . MET A 1 85 ? -15.217 1.518 6.952 1.00 91.44 85 MET A CA 1
ATOM 551 C C . MET A 1 85 ? -15.054 1.313 8.457 1.00 91.44 85 MET A C 1
ATOM 553 O O . MET A 1 85 ? -14.757 2.260 9.190 1.00 91.44 85 MET A O 1
ATOM 557 N N . THR A 1 86 ? -15.189 0.064 8.905 1.00 93.25 86 THR A N 1
ATOM 558 C CA . THR A 1 86 ? -14.880 -0.299 10.295 1.00 93.25 86 THR A CA 1
ATOM 559 C C . THR A 1 86 ? -13.374 -0.255 10.547 1.00 93.25 86 THR A C 1
ATOM 561 O O . THR A 1 86 ? -12.570 -0.283 9.610 1.00 93.25 86 THR A O 1
ATOM 564 N N . ASP A 1 87 ? -12.967 -0.200 11.813 1.00 91.69 87 ASP A N 1
ATOM 565 C CA . ASP A 1 87 ? -11.549 -0.167 12.178 1.00 91.69 87 ASP A CA 1
ATOM 566 C C . ASP A 1 87 ? -10.813 -1.445 11.748 1.00 91.69 87 ASP A C 1
ATOM 568 O O . ASP A 1 87 ? -9.659 -1.375 11.309 1.00 91.69 87 ASP A O 1
ATOM 572 N N . GLU A 1 88 ? -11.484 -2.606 11.768 1.00 93.19 88 GLU A N 1
ATOM 573 C CA . GLU A 1 88 ? -10.920 -3.839 11.212 1.00 93.19 88 GLU A CA 1
ATOM 574 C C . GLU A 1 88 ? -10.691 -3.712 9.705 1.00 93.19 88 GLU A C 1
ATOM 576 O O . GLU A 1 88 ? -9.603 -4.018 9.224 1.00 93.19 88 GLU A O 1
ATOM 581 N N . GLN A 1 89 ? -11.673 -3.195 8.960 1.00 94.31 89 GLN A N 1
ATOM 582 C CA . GLN A 1 89 ? -11.560 -3.023 7.510 1.00 94.31 89 GLN A CA 1
ATOM 583 C C . GLN A 1 89 ? -10.470 -2.019 7.128 1.00 94.31 89 GLN A C 1
ATOM 585 O O . GLN A 1 89 ? -9.745 -2.227 6.153 1.00 94.31 89 GLN A O 1
ATOM 590 N N . LYS A 1 90 ? -10.321 -0.928 7.888 1.00 93.50 90 LYS A N 1
ATOM 591 C CA . LYS A 1 90 ? -9.235 0.038 7.684 1.00 93.50 90 LYS A CA 1
ATOM 592 C C . LYS A 1 90 ? -7.878 -0.614 7.919 1.00 93.50 90 LYS A C 1
ATOM 594 O O . LYS A 1 90 ? -6.985 -0.475 7.088 1.00 93.50 90 LYS A O 1
ATOM 599 N N . THR A 1 91 ? -7.740 -1.371 9.006 1.00 94.75 91 THR A N 1
ATOM 600 C CA . THR A 1 91 ? -6.508 -2.105 9.326 1.00 94.75 91 THR A CA 1
ATOM 601 C C . THR A 1 91 ? -6.165 -3.130 8.244 1.00 94.75 91 THR A C 1
ATOM 603 O O . THR A 1 91 ? -5.023 -3.188 7.787 1.00 94.75 91 THR A O 1
ATOM 606 N N . GLU A 1 92 ? -7.157 -3.891 7.779 1.00 96.19 92 GLU A N 1
ATOM 607 C CA . GLU A 1 92 ? -6.997 -4.855 6.690 1.00 96.19 92 GLU A CA 1
ATOM 608 C C . GLU A 1 92 ? -6.568 -4.163 5.391 1.00 96.19 92 GLU A C 1
ATOM 610 O O . GLU A 1 92 ? -5.640 -4.616 4.727 1.00 96.19 92 GLU A O 1
ATOM 615 N N . THR A 1 93 ? -7.167 -3.016 5.068 1.00 95.44 93 THR A N 1
ATOM 616 C CA . THR A 1 93 ? -6.820 -2.225 3.877 1.00 95.44 93 THR A CA 1
ATOM 617 C C . THR A 1 93 ? -5.386 -1.705 3.941 1.00 95.44 93 THR A C 1
ATOM 619 O O . THR A 1 93 ? -4.657 -1.778 2.954 1.00 95.44 93 THR A O 1
ATOM 622 N N . ILE A 1 94 ? -4.947 -1.230 5.107 1.00 96.25 94 ILE A N 1
ATOM 623 C CA . ILE A 1 94 ? -3.569 -0.783 5.343 1.00 96.25 94 ILE A CA 1
ATOM 624 C C . ILE A 1 94 ? -2.586 -1.951 5.157 1.00 96.25 94 ILE A C 1
ATOM 626 O O . ILE A 1 94 ? -1.582 -1.812 4.455 1.00 96.25 94 ILE A O 1
ATOM 630 N N . ALA A 1 95 ? -2.887 -3.119 5.732 1.00 97.31 95 ALA A N 1
ATOM 631 C CA . ALA A 1 95 ? -2.056 -4.314 5.590 1.00 97.31 95 ALA A CA 1
ATOM 632 C C . ALA A 1 95 ? -2.012 -4.821 4.138 1.00 97.31 95 ALA A C 1
ATOM 634 O O . ALA A 1 95 ? -0.945 -5.184 3.637 1.00 97.31 95 ALA A O 1
ATOM 635 N N . ALA A 1 96 ? -3.150 -4.805 3.443 1.00 97.50 96 ALA A N 1
ATOM 636 C CA . ALA A 1 96 ? -3.250 -5.176 2.039 1.00 97.50 96 ALA A CA 1
ATOM 637 C C . ALA A 1 96 ? -2.446 -4.223 1.146 1.00 97.50 96 ALA A C 1
ATOM 639 O O . ALA A 1 96 ? -1.714 -4.688 0.275 1.00 97.50 96 ALA A O 1
ATOM 640 N N . ALA A 1 97 ? -2.510 -2.911 1.392 1.00 97.00 97 ALA A N 1
ATOM 641 C CA . ALA A 1 97 ? -1.732 -1.915 0.659 1.00 97.00 97 ALA A CA 1
ATOM 642 C C . ALA A 1 97 ? -0.221 -2.113 0.853 1.00 97.00 97 ALA A C 1
ATOM 644 O O . ALA A 1 97 ? 0.530 -2.128 -0.125 1.00 97.00 97 ALA A O 1
ATOM 645 N N . ARG A 1 98 ? 0.219 -2.342 2.098 1.00 97.50 98 ARG A N 1
ATOM 646 C CA . ARG A 1 98 ? 1.615 -2.673 2.412 1.00 97.50 98 ARG A CA 1
ATOM 647 C C . ARG A 1 98 ? 2.060 -3.921 1.651 1.00 97.50 98 ARG A C 1
ATOM 649 O O . ARG A 1 98 ? 3.056 -3.889 0.936 1.00 97.50 98 ARG A O 1
ATOM 656 N N . LYS A 1 99 ? 1.292 -5.007 1.757 1.00 98.00 99 LYS A N 1
ATOM 657 C CA . LYS A 1 99 ? 1.594 -6.280 1.096 1.00 98.00 99 LYS A CA 1
ATOM 658 C C . LYS A 1 99 ? 1.648 -6.140 -0.427 1.00 98.00 99 LYS A C 1
ATOM 660 O O . LYS A 1 99 ? 2.579 -6.646 -1.045 1.00 98.00 99 LYS A O 1
ATOM 665 N N . ALA A 1 100 ? 0.700 -5.421 -1.024 1.00 97.69 100 ALA A N 1
ATOM 666 C CA . ALA A 1 100 ? 0.668 -5.173 -2.461 1.00 97.69 100 ALA A CA 1
ATOM 667 C C . ALA A 1 100 ? 1.906 -4.399 -2.939 1.00 97.69 100 ALA A C 1
ATOM 669 O O . ALA A 1 100 ? 2.480 -4.742 -3.971 1.00 97.69 100 ALA A O 1
ATOM 670 N N . ALA A 1 101 ? 2.354 -3.397 -2.177 1.00 97.62 101 ALA A N 1
ATOM 671 C CA . ALA A 1 101 ? 3.585 -2.670 -2.472 1.00 97.62 101 ALA A CA 1
ATOM 672 C C . ALA A 1 101 ? 4.829 -3.563 -2.342 1.00 97.62 101 ALA A C 1
ATOM 674 O O . ALA A 1 101 ? 5.721 -3.492 -3.189 1.00 97.62 101 ALA A O 1
ATOM 675 N N . GLU A 1 102 ? 4.875 -4.445 -1.338 1.00 97.69 102 GLU A N 1
ATOM 676 C CA . GLU A 1 102 ? 5.974 -5.401 -1.205 1.00 97.69 102 GLU A CA 1
ATOM 677 C C . GLU A 1 102 ? 6.029 -6.384 -2.381 1.00 97.69 102 GLU A C 1
ATOM 679 O O . GLU A 1 102 ? 7.091 -6.603 -2.963 1.00 97.69 102 GLU A O 1
ATOM 684 N N . ASP A 1 103 ? 4.887 -6.965 -2.751 1.00 97.81 103 ASP A N 1
ATOM 685 C CA . ASP A 1 103 ? 4.791 -7.931 -3.844 1.00 97.81 103 ASP A CA 1
ATOM 686 C C . ASP A 1 103 ? 5.102 -7.276 -5.200 1.00 97.81 103 ASP A C 1
ATOM 688 O O . ASP A 1 103 ? 5.831 -7.853 -6.010 1.00 97.81 103 ASP A O 1
ATOM 692 N N . ALA A 1 104 ? 4.658 -6.034 -5.419 1.00 97.00 104 ALA A N 1
ATOM 693 C CA . ALA A 1 104 ? 5.037 -5.248 -6.591 1.00 97.00 104 ALA A CA 1
ATOM 694 C C . ALA A 1 104 ? 6.547 -4.961 -6.629 1.00 97.00 104 ALA A C 1
ATOM 696 O O . ALA A 1 104 ? 7.175 -5.108 -7.677 1.00 97.00 104 ALA A O 1
ATOM 697 N N . GLY A 1 105 ? 7.149 -4.601 -5.492 1.00 97.88 105 GLY A N 1
ATOM 698 C CA . GLY A 1 105 ? 8.586 -4.355 -5.401 1.00 97.88 105 GLY A CA 1
ATOM 699 C C . GLY A 1 105 ? 9.423 -5.614 -5.651 1.00 97.88 105 GLY A C 1
ATOM 700 O O . GLY A 1 105 ? 10.407 -5.557 -6.390 1.00 97.88 105 GLY A O 1
ATOM 701 N N . ARG A 1 106 ? 8.994 -6.771 -5.122 1.00 97.69 106 ARG A N 1
ATOM 702 C CA . ARG A 1 106 ? 9.607 -8.079 -5.424 1.00 97.69 106 ARG A CA 1
ATOM 703 C C . ARG A 1 106 ? 9.501 -8.413 -6.911 1.00 97.69 106 ARG A C 1
ATOM 705 O O . ARG A 1 106 ? 10.492 -8.816 -7.511 1.00 97.69 106 ARG A O 1
ATOM 712 N N . ALA A 1 107 ? 8.331 -8.208 -7.518 1.00 97.75 107 ALA A N 1
ATOM 713 C CA . ALA A 1 107 ? 8.115 -8.452 -8.946 1.00 97.75 107 ALA A CA 1
ATOM 714 C C . ALA A 1 107 ? 8.981 -7.550 -9.845 1.00 97.75 107 ALA A C 1
ATOM 716 O O . ALA A 1 107 ? 9.356 -7.950 -10.944 1.00 97.75 107 ALA A O 1
ATOM 717 N N . GLN A 1 108 ? 9.328 -6.352 -9.370 1.00 96.81 108 GLN A N 1
ATOM 718 C CA . GLN A 1 108 ? 10.228 -5.418 -10.052 1.00 96.81 108 GLN A CA 1
ATOM 719 C C . GLN A 1 108 ? 11.717 -5.676 -9.765 1.00 96.81 108 GLN A C 1
ATOM 721 O O . GLN A 1 108 ? 12.568 -4.976 -10.310 1.00 96.81 108 GLN A O 1
ATOM 726 N N . GLY A 1 109 ? 12.052 -6.668 -8.931 1.00 97.12 109 GLY A N 1
ATOM 727 C CA . GLY A 1 109 ? 13.436 -6.996 -8.582 1.00 97.12 109 GLY A CA 1
ATOM 728 C C . GLY A 1 109 ? 14.132 -5.928 -7.733 1.00 97.12 109 GLY A C 1
ATOM 729 O O . GLY A 1 109 ? 15.357 -5.818 -7.777 1.00 97.12 109 GLY A O 1
ATOM 730 N N . LEU A 1 110 ? 13.369 -5.124 -6.986 1.00 97.81 110 LEU A N 1
ATOM 731 C CA . LEU A 1 110 ? 13.925 -4.143 -6.054 1.00 97.81 110 LEU A CA 1
ATOM 732 C C . LEU A 1 110 ? 14.643 -4.847 -4.890 1.00 97.81 110 LEU A C 1
ATOM 734 O O . LEU A 1 110 ? 14.354 -5.999 -4.563 1.00 97.81 110 LEU A O 1
ATOM 738 N N . SER A 1 111 ? 15.577 -4.151 -4.237 1.00 97.94 111 SER A N 1
ATOM 739 C CA . SER A 1 111 ? 16.220 -4.681 -3.028 1.00 97.94 111 SER A CA 1
ATOM 740 C C . SER A 1 111 ? 15.244 -4.716 -1.849 1.00 97.94 111 SER A C 1
ATOM 742 O O . SER A 1 111 ? 14.302 -3.927 -1.797 1.00 97.94 111 SER A O 1
ATOM 744 N N . GLU A 1 112 ? 15.478 -5.582 -0.858 1.00 97.19 112 GLU A N 1
ATOM 745 C CA . GLU A 1 112 ? 14.584 -5.693 0.308 1.00 97.19 112 GLU A CA 1
ATOM 746 C C . GLU A 1 112 ? 14.399 -4.365 1.056 1.00 97.19 112 GLU A C 1
ATOM 748 O O . GLU A 1 112 ? 13.291 -4.054 1.491 1.00 97.19 112 GLU A O 1
ATOM 753 N N . GLU A 1 113 ? 15.450 -3.544 1.150 1.00 97.75 113 GLU A N 1
ATOM 754 C CA . GLU A 1 113 ? 15.351 -2.210 1.751 1.00 97.75 113 GLU A CA 1
ATOM 755 C C . GLU A 1 113 ? 14.435 -1.279 0.946 1.00 97.75 113 GLU A C 1
ATOM 757 O O . GLU A 1 113 ? 13.604 -0.581 1.525 1.00 97.75 113 GLU A O 1
ATOM 762 N N . GLN A 1 114 ? 14.527 -1.305 -0.387 1.00 97.06 114 GLN A N 1
ATOM 763 C CA . GLN A 1 114 ? 13.665 -0.501 -1.260 1.00 97.06 114 GLN A CA 1
ATOM 764 C C . GLN A 1 114 ? 12.212 -0.984 -1.217 1.00 97.06 114 GLN A C 1
ATOM 766 O O . GLN A 1 114 ? 11.291 -0.171 -1.177 1.00 97.06 114 GLN A O 1
ATOM 771 N N . ILE A 1 115 ? 12.006 -2.302 -1.173 1.00 98.25 115 ILE A N 1
ATOM 772 C CA . ILE A 1 115 ? 10.689 -2.929 -1.018 1.00 98.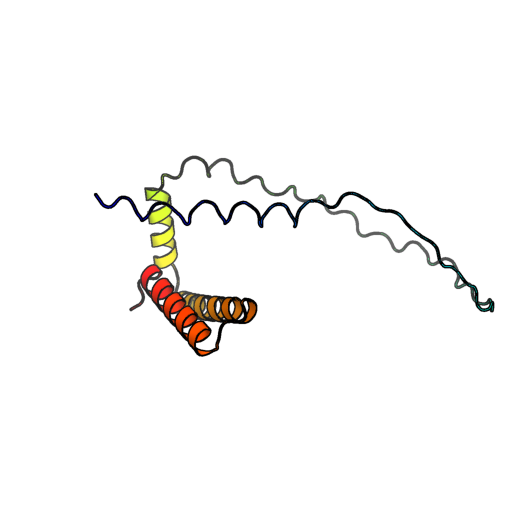25 115 ILE A CA 1
ATOM 773 C C . ILE A 1 115 ? 10.057 -2.482 0.301 1.00 98.25 115 ILE A C 1
ATOM 775 O O . ILE A 1 115 ? 8.910 -2.038 0.315 1.00 98.25 115 ILE A O 1
ATOM 779 N N . LYS A 1 116 ? 10.813 -2.542 1.402 1.00 97.88 116 LYS A N 1
ATOM 780 C CA . LYS A 1 116 ? 10.347 -2.107 2.720 1.00 97.88 116 LYS A CA 1
ATOM 781 C C . LYS A 1 116 ? 9.987 -0.622 2.720 1.00 97.88 116 LYS A C 1
ATOM 783 O O . LYS A 1 116 ? 8.910 -0.264 3.183 1.00 97.88 116 LYS A O 1
ATOM 788 N N . GLN A 1 117 ? 10.842 0.225 2.149 1.00 98.06 117 GLN A N 1
ATOM 789 C CA . GLN A 1 117 ? 10.585 1.660 2.046 1.00 98.06 117 GLN A CA 1
ATOM 790 C C . GLN A 1 117 ? 9.316 1.958 1.230 1.00 98.06 117 GLN A C 1
ATOM 792 O O . GLN A 1 117 ? 8.499 2.776 1.646 1.00 98.06 117 GLN A O 1
ATOM 797 N N . ALA A 1 118 ? 9.114 1.281 0.095 1.00 95.75 118 ALA A N 1
ATOM 798 C CA . ALA A 1 118 ? 7.906 1.421 -0.718 1.00 95.75 118 ALA A CA 1
ATOM 799 C C . ALA A 1 118 ? 6.647 0.967 0.035 1.00 95.75 118 ALA A C 1
ATOM 801 O O . ALA A 1 118 ? 5.616 1.639 -0.013 1.00 95.75 118 ALA A O 1
ATOM 802 N N . ALA A 1 119 ? 6.745 -0.138 0.770 1.00 97.56 119 ALA A N 1
ATOM 803 C CA . ALA A 1 119 ? 5.661 -0.672 1.576 1.00 97.56 119 ALA A CA 1
ATOM 804 C C . ALA A 1 119 ? 5.285 0.247 2.745 1.00 97.56 119 ALA A C 1
ATOM 806 O O . ALA A 1 119 ? 4.102 0.497 2.965 1.00 97.56 119 ALA A O 1
ATOM 807 N N . ASP A 1 120 ? 6.274 0.804 3.44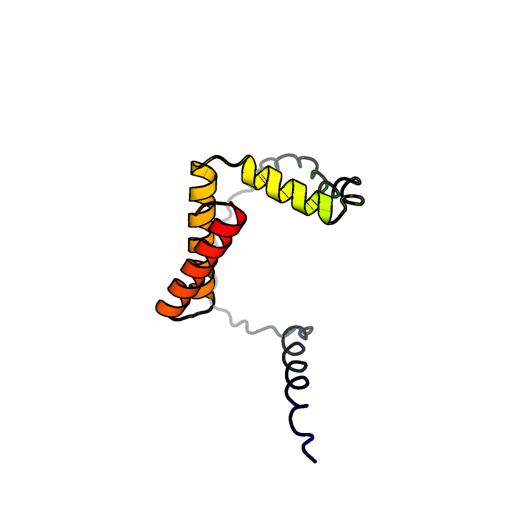7 1.00 97.75 120 ASP A N 1
ATOM 808 C CA . ASP A 1 120 ? 6.053 1.765 4.530 1.00 97.75 120 ASP A CA 1
ATOM 809 C C . ASP A 1 120 ? 5.428 3.070 3.996 1.00 97.75 120 ASP A C 1
ATOM 811 O O . ASP A 1 120 ? 4.521 3.623 4.620 1.00 97.75 120 ASP A O 1
ATOM 815 N N . MET A 1 121 ? 5.834 3.540 2.807 1.00 96.62 121 MET A N 1
ATOM 816 C CA . MET A 1 121 ? 5.185 4.685 2.150 1.00 96.62 121 MET A CA 1
ATOM 817 C C . MET A 1 121 ? 3.733 4.386 1.758 1.00 96.62 121 MET A C 1
ATOM 819 O O . MET A 1 121 ? 2.860 5.224 1.983 1.00 96.62 121 MET A O 1
ATOM 823 N N . ALA A 1 122 ? 3.454 3.207 1.192 1.00 96.88 122 ALA A N 1
ATOM 824 C CA . ALA A 1 122 ? 2.096 2.796 0.836 1.00 96.88 122 ALA A CA 1
ATOM 825 C C . ALA A 1 122 ? 1.198 2.685 2.078 1.00 96.88 122 ALA A C 1
ATOM 827 O O . ALA A 1 122 ? 0.052 3.136 2.060 1.00 96.88 122 ALA A O 1
ATOM 828 N N . GLU A 1 123 ? 1.736 2.148 3.175 1.00 96.50 123 GLU A N 1
ATOM 829 C CA . GLU A 1 123 ? 1.058 2.080 4.466 1.00 96.50 123 GLU A CA 1
ATOM 830 C C . GLU A 1 123 ? 0.700 3.480 4.982 1.00 96.50 123 GLU A C 1
ATOM 832 O O . GLU A 1 123 ? -0.457 3.736 5.318 1.00 96.50 123 GLU A O 1
ATOM 837 N N . GLN A 1 124 ? 1.663 4.407 5.000 1.00 97.06 124 GLN A N 1
ATOM 838 C CA . GLN A 1 124 ? 1.432 5.781 5.453 1.00 97.06 124 GLN A CA 1
ATOM 839 C C . GLN A 1 124 ? 0.443 6.536 4.563 1.00 97.06 124 GLN A C 1
ATOM 841 O O . GLN A 1 124 ? -0.434 7.228 5.078 1.00 97.06 124 GLN A O 1
ATOM 846 N N . ALA A 1 125 ? 0.542 6.394 3.241 1.00 95.94 125 ALA A N 1
ATOM 847 C CA . ALA A 1 125 ? -0.400 7.011 2.314 1.00 95.94 125 ALA A CA 1
ATOM 848 C C . ALA A 1 125 ? -1.826 6.486 2.541 1.00 95.94 125 ALA A C 1
ATOM 850 O O . ALA A 1 125 ? -2.774 7.265 2.617 1.00 95.94 125 ALA A O 1
ATOM 851 N N . THR A 1 126 ? -1.969 5.173 2.735 1.00 95.19 126 THR A N 1
ATOM 852 C CA . THR A 1 126 ? -3.266 4.538 3.004 1.00 95.19 126 THR A CA 1
ATOM 853 C C . THR A 1 126 ? -3.836 4.991 4.347 1.00 95.19 126 THR A C 1
ATOM 855 O O . THR A 1 126 ? -5.012 5.334 4.429 1.00 95.19 126 THR A O 1
ATOM 858 N N . LYS A 1 127 ? -3.001 5.088 5.387 1.00 94.62 127 LYS A N 1
ATOM 859 C CA . LYS A 1 127 ? -3.371 5.660 6.689 1.00 94.62 127 LYS A CA 1
ATOM 860 C C . LYS A 1 127 ? -3.907 7.088 6.557 1.00 94.62 127 LYS A C 1
ATOM 862 O O . LYS A 1 127 ? -4.999 7.368 7.046 1.00 94.62 127 LYS A O 1
ATOM 867 N N . GLN A 1 128 ? -3.212 7.954 5.814 1.00 93.81 128 GLN A N 1
ATOM 868 C CA . GLN A 1 128 ? -3.670 9.326 5.559 1.00 93.81 128 GLN A CA 1
ATOM 869 C C . GLN A 1 128 ? -5.000 9.369 4.795 1.00 93.81 128 GLN A C 1
ATOM 871 O O . GLN A 1 128 ? -5.882 10.144 5.159 1.00 93.81 128 GLN A O 1
ATOM 876 N N . MET A 1 129 ? -5.179 8.518 3.780 1.00 90.75 129 MET A N 1
ATOM 877 C CA . MET A 1 129 ? -6.432 8.438 3.017 1.00 90.75 129 MET A CA 1
ATOM 878 C C . MET A 1 129 ? -7.614 7.940 3.857 1.00 90.75 129 MET A C 1
ATOM 880 O O . MET A 1 129 ? -8.736 8.401 3.668 1.00 90.75 129 MET A O 1
ATOM 884 N N . LEU A 1 130 ? -7.368 7.013 4.786 1.00 91.62 130 LEU A N 1
ATOM 885 C CA . LEU A 1 130 ? -8.388 6.457 5.678 1.00 91.62 130 LEU A CA 1
ATOM 886 C C . LEU A 1 130 ? -8.607 7.295 6.949 1.00 91.62 130 LEU A C 1
ATOM 888 O O . LEU A 1 130 ? -9.489 6.973 7.749 1.00 91.62 130 LEU A O 1
ATOM 892 N N . GLY A 1 131 ? -7.816 8.356 7.145 1.00 89.31 131 GLY A N 1
ATOM 893 C CA . GLY A 1 131 ? -7.872 9.216 8.328 1.00 89.31 131 GLY A CA 1
ATOM 894 C C . GLY A 1 131 ? -7.404 8.530 9.615 1.00 89.31 131 GLY A C 1
ATOM 895 O O . GLY A 1 131 ? -7.858 8.898 10.697 1.00 89.31 131 GLY A O 1
ATOM 896 N N . VAL A 1 132 ? -6.533 7.524 9.508 1.00 86.50 132 VAL A N 1
ATOM 897 C CA . VAL A 1 132 ? -5.964 6.782 10.642 1.00 86.50 132 VAL A CA 1
ATOM 898 C C . VAL A 1 132 ? -4.564 7.334 10.914 1.00 86.50 132 VAL A C 1
ATOM 900 O O . VAL A 1 132 ? -3.749 7.390 9.995 1.00 86.50 132 VAL A O 1
ATOM 903 N N . GLN A 1 133 ? -4.297 7.776 12.145 1.00 75.19 133 GLN A N 1
ATOM 904 C CA . GLN A 1 133 ? -3.002 8.336 12.563 1.00 75.19 133 GLN A CA 1
ATOM 905 C C . GLN A 1 133 ? -2.242 7.345 13.438 1.00 75.19 133 GLN A C 1
ATOM 907 O O . GLN A 1 133 ? -2.860 6.835 14.399 1.00 75.19 133 GLN A O 1
#

Foldseek 3Di:
DDPPDPDDPPPPPPPPPPVPDDDDDDDDDDDDDDDDDDDDDDDDDDPPDDPPPDPPPDPPDPPPPVPDQDPVNVLVVLLVVLVPDDPVRLVVVLVVQLVVLLVVCVVVVHDPVVSNVSSVVSSVVSCVSSVHD

Sequence (133 aa):
MNSKILLPMAALSMFALAACSDPQTPAAPAATTETTAPAATPAPAEPAAAPAATPAAAPAAPAAGAATMTPEQAMQAVQAQAASMTDEQKTETIAAARKAAEDAGRAQGLSEEQIKQAADMAEQATKQMLGVQ